Protein AF-A0A6I3L6J9-F1 (afdb_monomer)

Foldseek 3Di:
DDDPQWLLSQFPHLQQQLHLDPRRLDGDDDDDPVSVVSSVQSLLLSLLLVVLVVLCVVVVHDLVNLCVVLVHDSVVSVCSSSRVHGDDPVNSVSSCVSSVHDSVSSVCSNDVVCVVVVVVVVVVVVVVVVVVVVVVVVVVVVVVD

Secondary structure (DSSP, 8-state):
-----SGGGGBS-GGGTTS--GGGGSBS---SHHHHHHHHHHHHHHHHHHHHHHHHHHTT--HHHHHHHTT--HHHHHHHHTTSSPPPHHHHHHHHHHHT--HHHHHHTT-HHHHHHHHHHHHHHHHHHHHHHHHHHHHHHHH--

Solvent-accessible surface area (backbone atoms only — not comparable to full-atom values): 7911 Å² total; per-residue (Å²): 132,84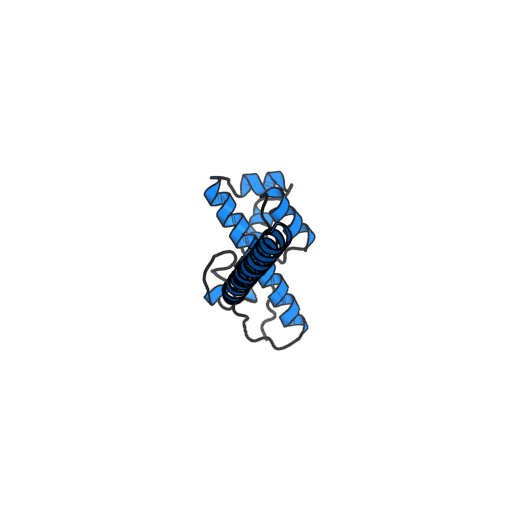,78,69,86,28,32,18,62,38,23,62,37,43,88,42,38,26,48,96,51,82,65,33,66,39,68,47,92,70,89,45,72,70,52,47,54,51,36,52,52,25,40,46,50,27,14,43,23,24,50,53,54,49,49,29,60,76,69,76,47,53,68,61,57,52,16,59,74,73,75,44,57,53,66,58,51,52,35,42,43,47,20,68,36,77,71,53,72,68,54,52,52,50,53,33,59,75,70,71,54,56,69,67,58,23,58,46,61,49,29,74,64,59,41,52,52,48,54,50,48,58,45,53,52,51,52,50,54,49,53,56,49,52,54,50,51,53,54,49,60,65,70,78,105

Radius of gyration: 20.67 Å; Cα contacts (8 Å, |Δi|>4): 157; chains: 1; bounding box: 32×71×41 Å

Sequence (145 aa):
MTQATAPRDMLADPEYFGSLRREAIRPRELHSATEASRWQAAQLQHGVSFLVQRELKQRSLSKAWLAAKVGWRRERLSRLLRGHAFASTADLFLLIGTMRLSWQQAALAVDPDVRVEKLRRDRLLREYLREELALVEERIVRRER

Nearest PDB structures (foldseek):
  3f52-assembly1_A  TM=8.385E-01  e=4.135E-02  Corynebacterium glutamicum
  3g5g-assembly5_J  TM=8.327E-01  e=3.918E-02  Enterobacter sp. RFL1396
  4i6t-assembly1_B  TM=7.829E-01  e=2.835E-02  Enterobacter sp. RFL1396
  3f51-assembly1_A  TM=7.160E-01  e=4.135E-02  Corynebacterium glutamicum
  5woq-assembly2_C  TM=7.302E-01  e=6.718E-02  Mycolicibacterium smegmatis MC2 155

pLDDT: mean 79.86, std 14.48, range [43.16, 97.25]

Mean predicted aligned error: 10.54 Å

Structure (mmCIF, N/CA/C/O backbone):
data_AF-A0A6I3L6J9-F1
#
_entry.id   AF-A0A6I3L6J9-F1
#
loop_
_atom_site.group_PDB
_atom_site.id
_atom_site.type_symbol
_atom_site.label_atom_id
_atom_site.label_alt_id
_atom_site.label_comp_id
_atom_site.label_asym_id
_atom_site.label_entity_id
_atom_site.label_seq_id
_atom_site.pdbx_PDB_ins_code
_atom_site.Cartn_x
_atom_site.Cartn_y
_atom_site.Cartn_z
_atom_site.occupancy
_atom_site.B_iso_or_equiv
_atom_site.auth_seq_id
_atom_site.auth_comp_id
_atom_site.auth_asym_id
_atom_site.auth_atom_id
_atom_site.pdbx_PDB_model_num
ATOM 1 N N . MET A 1 1 ? 17.962 -19.544 -8.777 1.00 43.16 1 MET A N 1
ATOM 2 C CA . MET A 1 1 ? 17.045 -18.399 -8.962 1.00 43.16 1 MET A CA 1
ATOM 3 C C . MET A 1 1 ? 15.951 -18.497 -7.914 1.00 43.16 1 MET A C 1
ATOM 5 O O . MET A 1 1 ? 15.175 -19.442 -7.951 1.00 43.16 1 MET A O 1
ATOM 9 N N . THR A 1 2 ? 15.931 -17.608 -6.927 1.00 46.91 2 THR A N 1
ATOM 10 C CA . THR A 1 2 ? 14.870 -17.574 -5.912 1.00 46.91 2 THR A CA 1
ATOM 11 C C . THR A 1 2 ? 13.674 -16.844 -6.512 1.00 46.91 2 THR A C 1
ATOM 13 O O . THR A 1 2 ? 13.736 -15.635 -6.710 1.00 46.91 2 THR A O 1
ATOM 16 N N . GLN A 1 3 ? 12.599 -17.566 -6.849 1.00 56.47 3 GLN A N 1
ATOM 17 C CA . GLN A 1 3 ? 11.333 -16.926 -7.209 1.00 56.47 3 GLN A CA 1
ATOM 18 C C . GLN A 1 3 ? 10.876 -16.095 -6.009 1.00 56.47 3 GLN A C 1
ATOM 20 O O . GLN A 1 3 ? 10.564 -16.652 -4.959 1.00 56.47 3 GLN A O 1
ATOM 25 N N . ALA A 1 4 ? 10.850 -14.771 -6.141 1.00 60.25 4 ALA A N 1
ATOM 26 C CA . ALA A 1 4 ? 10.242 -13.921 -5.132 1.00 60.25 4 ALA A CA 1
ATOM 27 C C . ALA A 1 4 ? 8.746 -14.273 -5.040 1.00 60.25 4 ALA A C 1
ATOM 29 O O . ALA A 1 4 ? 7.967 -14.052 -5.971 1.00 60.25 4 ALA A O 1
ATOM 30 N N . THR A 1 5 ? 8.366 -14.900 -3.927 1.00 78.25 5 THR A N 1
ATOM 31 C CA . THR A 1 5 ? 7.011 -15.411 -3.683 1.00 78.25 5 THR A CA 1
ATOM 32 C C . THR A 1 5 ? 6.086 -14.366 -3.067 1.00 78.25 5 THR A C 1
ATOM 34 O O . THR A 1 5 ? 4.869 -14.469 -3.223 1.00 78.25 5 THR A O 1
ATOM 37 N N . ALA A 1 6 ? 6.630 -13.351 -2.387 1.00 89.31 6 ALA A N 1
ATOM 38 C CA . ALA A 1 6 ? 5.853 -12.306 -1.728 1.00 89.31 6 ALA A CA 1
ATOM 39 C C . ALA A 1 6 ? 6.225 -10.896 -2.232 1.00 89.31 6 ALA A C 1
ATOM 41 O O . ALA A 1 6 ? 7.372 -10.669 -2.620 1.00 89.31 6 ALA A O 1
ATOM 42 N N . PRO A 1 7 ? 5.294 -9.919 -2.190 1.00 89.25 7 PRO A N 1
ATOM 43 C CA . PRO A 1 7 ? 5.556 -8.541 -2.614 1.00 89.25 7 PRO A CA 1
ATOM 44 C C . PRO A 1 7 ? 6.791 -7.912 -1.972 1.00 89.25 7 PRO A C 1
ATOM 46 O O . PRO A 1 7 ? 7.560 -7.235 -2.644 1.00 89.25 7 PRO A O 1
ATOM 49 N N . ARG A 1 8 ? 6.998 -8.138 -0.671 1.00 90.19 8 ARG A N 1
ATOM 50 C CA . ARG A 1 8 ? 8.136 -7.562 0.056 1.00 90.19 8 ARG A CA 1
ATOM 51 C C . ARG A 1 8 ? 9.493 -8.035 -0.457 1.00 90.19 8 ARG A C 1
ATOM 53 O O . ARG A 1 8 ? 10.454 -7.289 -0.353 1.00 90.19 8 ARG A O 1
ATOM 60 N N . ASP A 1 9 ? 9.554 -9.230 -1.038 1.00 90.12 9 ASP A N 1
ATOM 61 C CA . ASP A 1 9 ? 10.800 -9.824 -1.529 1.00 90.12 9 ASP A CA 1
ATOM 62 C C . ASP A 1 9 ? 11.216 -9.241 -2.893 1.00 90.12 9 ASP A C 1
ATOM 64 O O . ASP A 1 9 ? 12.321 -9.499 -3.366 1.00 90.12 9 ASP A O 1
ATOM 68 N N . MET A 1 10 ? 10.333 -8.454 -3.525 1.00 85.62 10 MET A N 1
ATOM 69 C CA . MET A 1 10 ? 10.609 -7.719 -4.766 1.00 85.62 10 MET A CA 1
ATOM 70 C C . MET A 1 10 ? 11.377 -6.413 -4.514 1.00 85.62 10 MET A C 1
ATOM 72 O O . MET A 1 10 ? 11.886 -5.798 -5.451 1.00 85.62 10 MET A O 1
ATOM 76 N N . LEU A 1 11 ? 11.420 -5.964 -3.260 1.00 83.44 11 LEU A N 1
ATOM 77 C CA . LEU A 1 11 ? 12.086 -4.740 -2.835 1.00 83.44 11 LEU A CA 1
ATOM 78 C C . LEU A 1 11 ? 13.534 -5.032 -2.432 1.00 83.44 11 LEU A C 1
ATOM 80 O O . LEU A 1 11 ? 13.840 -6.127 -1.963 1.00 83.44 11 LEU A O 1
ATOM 84 N N . ALA A 1 12 ? 14.416 -4.040 -2.570 1.00 81.56 12 ALA A N 1
ATOM 85 C CA . ALA A 1 12 ? 15.810 -4.162 -2.144 1.00 81.56 12 ALA A CA 1
ATOM 86 C C . ALA A 1 12 ? 15.944 -4.470 -0.640 1.00 81.56 12 ALA A C 1
ATOM 88 O O . ALA A 1 12 ? 16.829 -5.229 -0.253 1.00 81.56 12 ALA A O 1
ATOM 89 N N . ASP A 1 13 ? 15.038 -3.932 0.185 1.00 84.31 13 ASP A N 1
ATOM 90 C CA . ASP A 1 13 ? 14.951 -4.240 1.612 1.00 84.31 13 ASP A CA 1
ATOM 91 C C . ASP A 1 13 ? 13.512 -4.629 2.024 1.00 84.31 13 ASP A C 1
ATOM 93 O O . ASP A 1 13 ? 12.636 -3.762 2.164 1.00 84.31 13 ASP A O 1
ATOM 97 N N . PRO A 1 14 ? 13.245 -5.934 2.224 1.00 87.62 14 PRO A N 1
ATOM 98 C CA . PRO A 1 14 ? 11.925 -6.438 2.595 1.00 87.62 14 PRO A CA 1
ATOM 99 C C . PRO A 1 14 ? 11.435 -6.016 3.987 1.00 87.62 14 PRO A C 1
ATOM 101 O O . PRO A 1 14 ? 10.224 -6.044 4.233 1.00 87.62 14 PRO A O 1
ATOM 104 N N . GLU A 1 15 ? 12.327 -5.663 4.920 1.00 87.44 15 GLU A N 1
ATOM 105 C CA . GLU A 1 15 ? 11.947 -5.319 6.300 1.00 87.44 15 GLU A CA 1
ATOM 106 C C . GLU A 1 15 ? 11.211 -3.979 6.374 1.00 87.44 15 GLU A C 1
ATOM 108 O O . GLU A 1 15 ? 10.369 -3.760 7.250 1.00 87.44 15 GLU A O 1
ATOM 113 N N . TYR A 1 16 ? 11.459 -3.109 5.396 1.00 86.12 16 TYR A N 1
ATOM 114 C CA . TYR A 1 16 ? 10.876 -1.776 5.304 1.00 86.12 16 TYR A CA 1
ATOM 115 C C . TYR A 1 16 ? 9.592 -1.710 4.469 1.00 86.12 16 TYR A C 1
ATOM 117 O O . TYR A 1 16 ? 9.118 -0.610 4.158 1.00 86.12 16 TYR A O 1
ATOM 125 N N . PHE A 1 17 ? 8.977 -2.846 4.126 1.00 90.06 17 PHE A N 1
ATOM 126 C CA . PHE A 1 17 ? 7.717 -2.856 3.383 1.00 90.06 17 PHE A CA 1
ATOM 127 C C . PHE A 1 17 ? 6.610 -2.067 4.105 1.00 90.06 17 PHE A C 1
ATOM 129 O O . PHE A 1 17 ? 6.299 -2.307 5.274 1.00 90.06 17 PHE A O 1
ATOM 136 N N . GLY A 1 18 ? 5.981 -1.125 3.396 1.00 87.38 18 GLY A N 1
ATOM 137 C CA . GLY A 1 18 ? 4.969 -0.238 3.968 1.00 87.38 18 GLY A CA 1
ATOM 138 C C . GLY A 1 18 ? 5.539 0.840 4.898 1.00 87.38 18 GLY A C 1
ATOM 139 O O . GLY A 1 18 ? 4.802 1.365 5.733 1.00 87.38 18 GLY A O 1
ATOM 140 N N . SER A 1 19 ? 6.827 1.175 4.777 1.00 83.62 19 SER A N 1
ATOM 141 C CA . SER A 1 19 ? 7.487 2.280 5.484 1.00 83.62 19 SER A CA 1
ATOM 142 C C . SER A 1 19 ? 8.163 3.245 4.501 1.00 83.62 19 SER A C 1
ATOM 144 O O . SER A 1 19 ? 8.482 2.864 3.383 1.00 83.62 19 SER A O 1
ATOM 146 N N . LEU A 1 20 ? 8.404 4.497 4.907 1.00 67.75 20 LEU A N 1
ATOM 147 C CA . LEU A 1 20 ? 8.916 5.551 4.016 1.00 67.75 20 LEU A CA 1
ATOM 148 C C . LEU A 1 20 ? 10.455 5.573 3.890 1.00 67.75 20 LEU A C 1
ATOM 150 O O . LEU A 1 20 ? 11.052 6.649 3.903 1.00 67.75 20 LEU A O 1
ATOM 154 N N . ARG A 1 21 ? 11.126 4.416 3.825 1.00 68.62 21 ARG A N 1
ATOM 155 C CA . ARG A 1 21 ? 12.585 4.377 3.606 1.00 68.62 21 ARG A CA 1
ATOM 156 C C . ARG A 1 21 ? 12.913 4.366 2.117 1.00 68.62 21 ARG A C 1
ATOM 158 O O . ARG A 1 21 ? 12.381 3.554 1.370 1.00 68.62 21 ARG A O 1
ATOM 165 N N . ARG A 1 22 ? 13.810 5.262 1.690 1.00 62.00 22 ARG A N 1
ATOM 166 C CA . ARG A 1 22 ? 14.153 5.479 0.273 1.00 62.00 22 ARG A CA 1
ATOM 167 C C . ARG A 1 22 ? 14.787 4.244 -0.377 1.00 62.00 22 ARG A C 1
ATOM 169 O O . ARG A 1 22 ? 14.526 3.994 -1.550 1.00 62.00 22 ARG A O 1
ATOM 176 N N . GLU A 1 23 ? 15.565 3.453 0.369 1.00 61.56 23 GLU A N 1
ATOM 177 C CA . GLU A 1 23 ? 16.141 2.207 -0.160 1.00 61.56 23 GLU A CA 1
ATOM 178 C C . GLU A 1 23 ? 15.084 1.125 -0.412 1.00 61.56 23 GLU A C 1
ATOM 180 O O . GLU A 1 23 ? 15.265 0.291 -1.296 1.00 61.56 23 GLU A O 1
ATOM 185 N N . ALA A 1 24 ? 13.951 1.170 0.297 1.00 62.56 24 ALA A N 1
ATOM 186 C CA . ALA A 1 24 ? 12.940 0.122 0.254 1.00 62.56 24 ALA A CA 1
ATOM 187 C C . ALA A 1 24 ? 12.212 0.028 -1.092 1.00 62.56 24 ALA A C 1
ATOM 189 O O . ALA A 1 24 ? 11.525 -0.951 -1.320 1.00 62.56 24 ALA A O 1
ATOM 190 N N . ILE A 1 25 ? 12.312 1.014 -1.986 1.00 66.94 25 ILE A N 1
ATOM 191 C CA . ILE A 1 25 ? 11.476 1.054 -3.198 1.00 66.94 25 ILE A CA 1
ATOM 192 C C . ILE A 1 25 ? 12.229 0.604 -4.463 1.00 66.94 25 ILE A C 1
ATOM 194 O O . ILE A 1 25 ? 11.631 0.406 -5.525 1.00 66.94 25 ILE A O 1
ATOM 198 N N . ARG A 1 26 ? 13.547 0.396 -4.361 1.00 70.00 26 ARG A N 1
ATOM 199 C CA . ARG A 1 26 ? 14.359 -0.071 -5.489 1.00 70.00 26 ARG A CA 1
ATOM 200 C C . ARG A 1 26 ? 14.061 -1.543 -5.796 1.00 70.00 26 ARG A C 1
ATOM 202 O O . ARG A 1 26 ? 13.866 -2.318 -4.856 1.00 70.00 26 ARG A O 1
ATOM 209 N N . PRO A 1 27 ? 14.015 -1.936 -7.081 1.00 70.56 27 PRO A N 1
ATOM 210 C CA . PRO A 1 27 ? 13.881 -3.339 -7.433 1.00 70.56 27 PRO A CA 1
ATOM 211 C C . PRO A 1 27 ? 15.143 -4.095 -7.032 1.00 70.56 27 PRO A C 1
ATOM 213 O O . PRO A 1 27 ? 16.254 -3.572 -7.147 1.00 70.56 27 PRO A O 1
ATOM 216 N N . ARG A 1 28 ? 14.977 -5.355 -6.634 1.00 70.19 28 ARG A N 1
ATOM 217 C CA . ARG A 1 28 ? 16.035 -6.344 -6.849 1.00 70.19 28 ARG A CA 1
ATOM 218 C C . ARG A 1 28 ? 16.155 -6.564 -8.359 1.00 70.19 28 ARG A C 1
ATOM 220 O O . ARG A 1 28 ? 15.128 -6.523 -9.028 1.00 70.19 28 ARG A O 1
ATOM 227 N N . GLU A 1 29 ? 17.373 -6.729 -8.879 1.00 73.12 29 GLU A N 1
ATOM 228 C CA . GLU A 1 29 ? 17.647 -6.912 -10.316 1.00 73.12 29 GLU A CA 1
ATOM 229 C C . GLU A 1 29 ? 16.526 -7.689 -11.030 1.00 73.12 29 GLU A C 1
ATOM 231 O O . GLU A 1 29 ? 16.173 -8.798 -10.632 1.00 73.12 29 GLU A O 1
ATOM 236 N N . LEU A 1 30 ? 15.912 -7.051 -12.031 1.00 77.75 30 LEU A N 1
ATOM 237 C CA . LEU A 1 30 ? 14.770 -7.591 -12.765 1.00 77.75 30 LEU A CA 1
ATOM 238 C C . LEU A 1 30 ? 15.285 -8.257 -14.037 1.00 77.75 30 LEU A C 1
ATOM 240 O O . LEU A 1 30 ? 16.003 -7.626 -14.812 1.00 77.75 30 LEU A O 1
ATOM 244 N N . HIS A 1 31 ? 14.890 -9.502 -14.283 1.00 81.12 31 HIS A N 1
ATOM 245 C CA . HIS A 1 31 ? 15.394 -10.294 -15.405 1.00 81.12 31 HIS A CA 1
ATOM 246 C C . HIS A 1 31 ? 14.316 -10.594 -16.458 1.00 81.12 31 HIS A C 1
ATOM 248 O O . HIS A 1 31 ? 14.613 -11.183 -17.496 1.00 81.12 31 HIS A O 1
ATOM 254 N N . SER A 1 32 ? 13.059 -10.192 -16.229 1.00 82.56 32 SER A N 1
ATOM 255 C CA . SER A 1 32 ? 11.954 -10.400 -17.174 1.00 82.56 32 SER A CA 1
ATOM 256 C C . SER A 1 32 ? 10.843 -9.347 -17.068 1.00 82.56 32 SER A C 1
ATOM 258 O O . SER A 1 32 ? 10.666 -8.697 -16.036 1.00 82.56 32 SER A O 1
ATOM 260 N N . ALA A 1 33 ? 10.025 -9.228 -18.121 1.00 76.94 33 ALA A N 1
ATOM 261 C CA . ALA A 1 33 ? 8.835 -8.369 -18.123 1.00 76.94 33 ALA A CA 1
ATOM 262 C C . ALA A 1 33 ? 7.824 -8.767 -17.030 1.00 76.94 33 ALA A C 1
ATOM 264 O O . ALA A 1 33 ? 7.250 -7.909 -16.365 1.00 76.94 33 ALA A O 1
ATOM 265 N N . THR A 1 34 ? 7.652 -10.069 -16.789 1.00 79.62 34 THR A N 1
ATOM 266 C CA . THR A 1 34 ? 6.775 -10.586 -15.728 1.00 79.62 34 THR A CA 1
ATOM 267 C C . THR A 1 34 ? 7.253 -10.164 -14.339 1.00 79.62 34 THR A C 1
ATOM 269 O O . THR A 1 34 ? 6.441 -9.785 -13.493 1.00 79.62 34 THR A O 1
ATOM 272 N N . GLU A 1 35 ? 8.563 -10.205 -14.085 1.00 78.69 35 GLU A N 1
ATOM 273 C CA . GLU A 1 35 ? 9.145 -9.711 -12.832 1.00 78.69 35 GLU A CA 1
ATOM 274 C C . GLU A 1 35 ? 8.973 -8.200 -12.692 1.00 78.69 35 GLU A C 1
ATOM 276 O O . GLU A 1 35 ? 8.593 -7.740 -11.617 1.00 78.69 35 GLU A O 1
ATOM 281 N N . ALA A 1 36 ? 9.140 -7.437 -13.776 1.00 78.25 36 ALA A N 1
ATOM 282 C CA . ALA A 1 36 ? 8.886 -5.999 -13.773 1.00 78.25 36 ALA A CA 1
ATOM 283 C C . ALA A 1 36 ? 7.426 -5.666 -13.415 1.00 78.25 36 ALA A C 1
ATOM 285 O O . ALA A 1 36 ? 7.183 -4.810 -12.563 1.00 78.25 36 ALA A O 1
ATOM 286 N N . SER A 1 37 ? 6.446 -6.382 -13.979 1.00 77.69 37 SER A N 1
ATOM 287 C CA . SER A 1 37 ? 5.031 -6.203 -13.621 1.00 77.69 37 SER A CA 1
ATOM 288 C C . SER A 1 37 ? 4.742 -6.563 -12.160 1.00 77.69 37 SER A C 1
ATOM 290 O O . SER A 1 37 ? 4.004 -5.853 -11.474 1.00 77.69 37 SER A O 1
ATOM 292 N N . ARG A 1 38 ? 5.337 -7.646 -11.643 1.00 81.88 38 ARG A N 1
ATOM 293 C CA . ARG A 1 38 ? 5.193 -8.031 -10.227 1.00 81.88 38 ARG A CA 1
ATOM 294 C C . ARG A 1 38 ? 5.826 -7.009 -9.292 1.00 81.88 38 ARG A C 1
ATOM 296 O O . ARG A 1 38 ? 5.252 -6.712 -8.244 1.00 81.88 38 ARG A O 1
ATOM 303 N N . TRP A 1 39 ? 6.971 -6.456 -9.675 1.00 84.69 39 TRP A N 1
ATOM 304 C CA . TRP A 1 39 ? 7.629 -5.393 -8.933 1.00 84.69 39 TRP A CA 1
ATOM 305 C C . TRP A 1 39 ? 6.775 -4.123 -8.890 1.00 84.69 39 TRP A C 1
ATOM 307 O O . TRP A 1 39 ? 6.554 -3.602 -7.802 1.00 84.69 39 TRP A O 1
ATOM 317 N N . GLN A 1 40 ? 6.193 -3.690 -10.014 1.00 83.00 40 G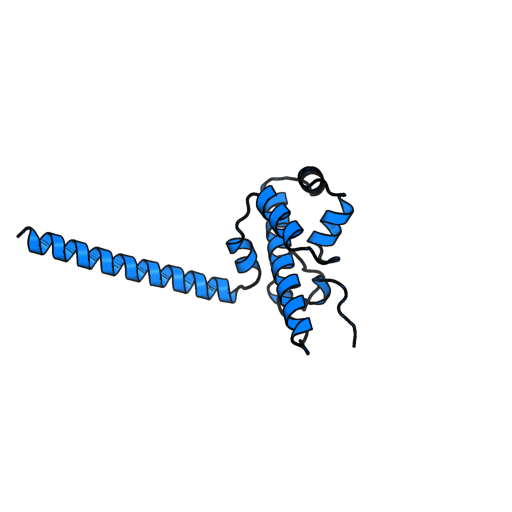LN A N 1
ATOM 318 C CA . GLN A 1 40 ? 5.257 -2.553 -10.054 1.00 83.00 40 GLN A CA 1
ATOM 319 C C . GLN A 1 40 ? 4.043 -2.765 -9.133 1.00 83.00 40 GLN A C 1
ATOM 321 O O . GLN A 1 40 ? 3.638 -1.857 -8.402 1.00 83.00 40 GLN A O 1
ATOM 326 N N . ALA A 1 41 ? 3.480 -3.977 -9.113 1.00 84.50 41 ALA A N 1
ATOM 327 C CA . ALA A 1 41 ? 2.387 -4.320 -8.205 1.00 84.50 41 ALA A CA 1
ATOM 328 C C . ALA A 1 41 ? 2.823 -4.267 -6.727 1.00 84.50 41 ALA A C 1
ATOM 330 O O . ALA A 1 41 ? 2.114 -3.705 -5.887 1.00 84.50 41 ALA A O 1
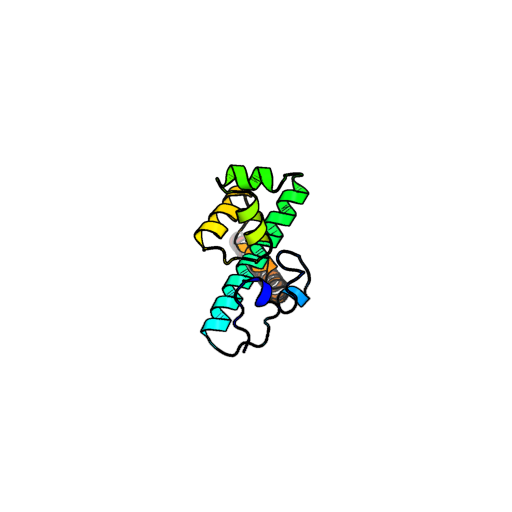ATOM 331 N N . ALA A 1 42 ? 4.003 -4.807 -6.403 1.00 88.00 42 ALA A N 1
ATOM 332 C CA . ALA A 1 42 ? 4.571 -4.762 -5.056 1.00 88.00 42 ALA A CA 1
ATOM 333 C C . ALA A 1 42 ? 4.858 -3.326 -4.596 1.00 88.00 42 ALA A C 1
ATOM 335 O O . ALA A 1 42 ? 4.581 -2.970 -3.450 1.00 88.00 42 ALA A O 1
ATOM 336 N N . GLN A 1 43 ? 5.348 -2.494 -5.508 1.00 85.44 43 GLN A N 1
ATOM 337 C CA . GLN A 1 43 ? 5.574 -1.070 -5.330 1.00 85.44 43 GLN A CA 1
ATOM 338 C C . GLN A 1 43 ? 4.284 -0.320 -4.980 1.00 85.44 43 GLN A C 1
ATOM 340 O O . GLN A 1 43 ? 4.219 0.368 -3.960 1.00 85.44 43 GLN A O 1
ATOM 345 N N . LEU A 1 44 ? 3.220 -0.510 -5.764 1.00 85.06 44 LEU A N 1
ATOM 346 C CA . LEU A 1 44 ? 1.919 0.085 -5.469 1.00 85.06 44 LEU A CA 1
ATOM 347 C C . LEU A 1 44 ? 1.404 -0.367 -4.095 1.00 85.06 44 LEU A C 1
ATOM 349 O O . LEU A 1 44 ? 0.999 0.462 -3.276 1.00 85.06 44 LEU A O 1
ATOM 353 N N . GLN A 1 45 ? 1.469 -1.670 -3.805 1.00 91.38 45 GLN A N 1
ATOM 354 C CA . GLN A 1 45 ? 1.057 -2.215 -2.511 1.00 91.38 45 GLN A CA 1
ATOM 355 C C . GLN A 1 45 ? 1.888 -1.643 -1.353 1.00 91.38 45 GLN A C 1
ATOM 357 O O . GLN A 1 45 ? 1.326 -1.373 -0.288 1.00 91.38 45 GLN A O 1
ATOM 362 N N . HIS A 1 46 ? 3.190 -1.418 -1.541 1.00 90.44 46 HIS A N 1
ATOM 363 C CA . HIS A 1 46 ? 4.055 -0.755 -0.567 1.00 90.44 46 HIS A CA 1
ATOM 364 C C . HIS A 1 46 ? 3.547 0.661 -0.261 1.00 90.44 46 HIS A C 1
ATOM 366 O O . HIS A 1 46 ? 3.332 0.991 0.908 1.00 90.44 46 HIS A O 1
ATOM 372 N N . GLY A 1 47 ? 3.272 1.468 -1.293 1.00 86.88 47 GLY A N 1
ATOM 373 C CA . GLY A 1 47 ? 2.758 2.834 -1.138 1.00 86.88 47 GLY A CA 1
ATOM 374 C C . GLY A 1 47 ? 1.412 2.885 -0.410 1.00 86.88 47 GLY A C 1
ATOM 375 O O . GLY A 1 47 ? 1.230 3.674 0.522 1.00 86.88 47 GLY A O 1
ATOM 376 N N . VAL A 1 48 ? 0.485 1.988 -0.762 1.00 90.00 48 VAL A N 1
ATOM 377 C CA . VAL A 1 48 ? -0.805 1.854 -0.061 1.00 90.00 48 VAL A CA 1
ATOM 378 C C . VAL A 1 48 ? -0.604 1.437 1.391 1.00 90.00 48 VAL A C 1
ATOM 380 O O . VAL A 1 48 ? -1.181 2.044 2.294 1.00 90.00 48 VAL A O 1
ATOM 383 N N . SER A 1 49 ? 0.241 0.437 1.637 1.00 93.25 49 SER A N 1
ATOM 384 C CA . SER A 1 49 ? 0.511 -0.067 2.986 1.00 93.25 49 SER A CA 1
ATOM 385 C C . SER A 1 49 ? 1.126 1.007 3.875 1.00 93.25 49 SER A C 1
ATOM 387 O O . SER A 1 49 ? 0.749 1.130 5.040 1.00 93.25 49 SER A O 1
ATOM 389 N N . PHE A 1 50 ? 2.022 1.825 3.323 1.00 91.19 50 PHE A N 1
ATOM 390 C CA . PHE A 1 50 ? 2.572 2.986 4.007 1.00 91.19 50 PHE A CA 1
ATOM 391 C C . PHE A 1 50 ? 1.482 3.985 4.399 1.00 91.19 50 PHE A C 1
ATOM 393 O O . PHE A 1 50 ? 1.378 4.344 5.574 1.00 91.19 50 PHE A O 1
ATOM 400 N N . LEU A 1 51 ? 0.643 4.413 3.451 1.00 90.12 51 LEU A N 1
ATOM 401 C CA . LEU A 1 51 ? -0.395 5.401 3.740 1.00 90.12 51 LEU A CA 1
ATOM 402 C C . LEU A 1 51 ? -1.411 4.891 4.753 1.00 90.12 51 LEU A C 1
ATOM 404 O O . LEU A 1 51 ? -1.759 5.619 5.678 1.00 90.12 51 LEU A O 1
ATOM 408 N N . VAL A 1 52 ? -1.847 3.638 4.621 1.00 93.88 52 VAL A N 1
ATOM 409 C CA . VAL A 1 52 ? -2.765 3.015 5.577 1.00 93.88 52 VAL A CA 1
ATOM 410 C C . VAL A 1 52 ? -2.148 3.004 6.973 1.00 93.88 52 VAL A C 1
ATOM 412 O O . VAL A 1 52 ? -2.797 3.415 7.931 1.00 93.88 52 VAL A O 1
ATOM 415 N N . GLN A 1 53 ? -0.890 2.577 7.111 1.00 92.81 53 GLN A N 1
ATOM 416 C CA . GLN A 1 53 ? -0.222 2.534 8.414 1.00 92.81 53 GLN A CA 1
ATOM 417 C C . GLN A 1 53 ? -0.002 3.928 9.007 1.00 92.81 53 GLN A C 1
ATOM 419 O O . GLN A 1 53 ? -0.205 4.117 10.209 1.00 92.81 53 GLN A O 1
ATOM 424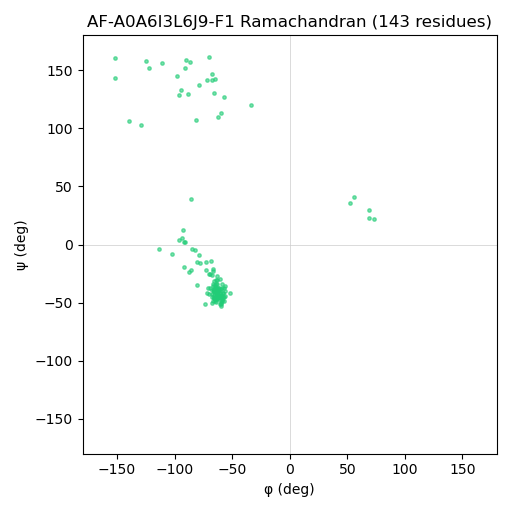 N N . ARG A 1 54 ? 0.356 4.911 8.175 1.00 91.56 54 ARG A N 1
ATOM 425 C CA . ARG A 1 54 ? 0.473 6.311 8.588 1.00 91.56 54 ARG A CA 1
ATOM 426 C C . ARG A 1 54 ? -0.860 6.845 9.098 1.00 91.56 54 ARG A C 1
ATOM 428 O O . ARG A 1 54 ? -0.898 7.436 10.170 1.00 91.56 54 ARG A O 1
ATOM 435 N N . GLU A 1 55 ? -1.937 6.604 8.364 1.00 93.12 55 GLU A N 1
ATOM 436 C CA . GLU A 1 55 ? -3.254 7.146 8.683 1.00 93.12 55 GLU A CA 1
ATOM 437 C C . GLU A 1 55 ? -3.869 6.482 9.919 1.00 93.12 55 GLU A C 1
ATOM 439 O O . GLU A 1 55 ? -4.461 7.157 10.757 1.00 93.12 55 GLU A O 1
ATOM 444 N N . LEU A 1 56 ? -3.659 5.171 10.092 1.00 94.38 56 LEU A N 1
ATOM 445 C CA . LEU A 1 56 ? -3.999 4.473 11.333 1.00 94.38 56 LEU A CA 1
ATOM 446 C C . LEU A 1 56 ? -3.295 5.113 12.534 1.00 94.38 56 LEU A C 1
ATOM 448 O O . LEU A 1 56 ? -3.936 5.379 13.546 1.00 94.38 56 LEU A O 1
ATOM 452 N N . LYS A 1 57 ? -1.998 5.420 12.405 1.00 93.38 57 LYS A N 1
ATOM 453 C CA . LYS A 1 57 ? -1.234 6.096 13.460 1.00 93.38 57 LYS A CA 1
ATOM 454 C C . LYS A 1 57 ? -1.737 7.521 13.711 1.00 93.38 57 LYS A C 1
ATOM 456 O O . LYS A 1 57 ? -1.920 7.890 14.862 1.00 93.38 57 LYS A O 1
ATOM 461 N N . GLN A 1 58 ? -1.973 8.306 12.659 1.00 92.81 58 GLN A N 1
ATOM 462 C CA . GLN A 1 58 ? -2.425 9.700 12.767 1.00 92.81 58 GLN A CA 1
ATOM 463 C C . GLN A 1 58 ? -3.814 9.827 13.400 1.00 92.81 58 GLN A C 1
ATOM 465 O O . GLN A 1 58 ? -4.062 10.777 14.133 1.00 92.81 58 GLN A O 1
ATOM 470 N N . ARG A 1 59 ? -4.705 8.863 13.147 1.00 94.75 59 ARG A N 1
ATOM 471 C CA . ARG A 1 59 ? -6.063 8.836 13.711 1.00 94.75 59 ARG A CA 1
ATOM 472 C C . ARG A 1 59 ? -6.176 8.020 15.002 1.00 94.75 59 ARG A C 1
ATOM 474 O O . ARG A 1 59 ? -7.288 7.808 15.474 1.00 94.75 59 ARG A O 1
ATOM 481 N N . SER A 1 60 ? -5.063 7.520 15.545 1.00 95.75 60 SER A N 1
ATOM 482 C CA . SER A 1 60 ? -5.044 6.628 16.716 1.00 95.75 60 SER A CA 1
ATOM 483 C C . SER A 1 60 ? -5.960 5.398 16.568 1.00 95.75 60 SER A C 1
ATOM 485 O O . SER A 1 60 ? -6.577 4.937 17.527 1.00 95.75 60 SER A O 1
ATOM 487 N N . LEU A 1 61 ? -6.057 4.851 15.353 1.00 96.12 61 LEU A N 1
ATOM 488 C CA . LEU A 1 61 ? -6.867 3.679 15.022 1.00 96.12 61 LEU A CA 1
ATOM 489 C C . LEU A 1 61 ? -6.013 2.409 15.006 1.00 96.12 61 LEU A C 1
ATOM 491 O O . LEU A 1 61 ? -4.862 2.395 14.569 1.00 96.12 61 LEU A O 1
ATOM 495 N N . SER A 1 62 ? -6.602 1.293 15.433 1.00 95.50 62 SER A N 1
ATOM 496 C CA . SER A 1 62 ? -5.920 -0.001 15.434 1.00 95.50 62 SER A CA 1
ATOM 497 C C . SER A 1 62 ? -6.060 -0.735 14.095 1.00 95.50 62 SER A C 1
ATOM 499 O O . SER A 1 62 ? -7.028 -0.564 13.352 1.00 95.50 62 SER A O 1
ATOM 501 N N . LYS A 1 63 ? -5.131 -1.657 13.803 1.00 94.88 63 LYS A N 1
ATOM 502 C CA . LYS A 1 63 ? -5.286 -2.592 12.670 1.00 94.88 63 LYS A CA 1
ATOM 503 C C . LYS A 1 63 ? -6.534 -3.473 12.822 1.00 94.88 63 LYS A C 1
ATOM 505 O O . LYS A 1 63 ? -7.124 -3.856 11.821 1.00 94.88 63 LYS A O 1
ATOM 510 N N . ALA A 1 64 ? -6.949 -3.776 14.056 1.00 96.44 64 ALA A N 1
ATOM 511 C CA . ALA A 1 64 ? -8.174 -4.529 14.319 1.00 96.44 64 ALA A CA 1
ATOM 512 C C . ALA A 1 64 ? -9.428 -3.747 13.894 1.00 96.44 64 ALA A C 1
ATOM 514 O O . ALA A 1 64 ? -10.319 -4.327 13.281 1.00 96.44 64 ALA A O 1
ATOM 515 N N . TRP A 1 65 ? -9.457 -2.431 14.136 1.00 97.25 65 TRP A N 1
ATOM 516 C CA . TRP A 1 65 ? -10.536 -1.559 13.670 1.00 97.25 65 TRP A CA 1
ATOM 517 C C . TRP A 1 65 ? -10.667 -1.595 12.145 1.00 97.25 65 TRP A C 1
ATOM 519 O O . TRP A 1 65 ? -11.757 -1.820 11.624 1.00 97.25 65 TRP A O 1
ATOM 529 N N . LEU A 1 66 ? -9.551 -1.443 11.424 1.00 97.25 66 LEU A N 1
ATOM 530 C CA . LEU A 1 66 ? -9.580 -1.461 9.961 1.00 97.25 66 LEU A CA 1
ATOM 531 C C . LEU A 1 66 ? -9.989 -2.832 9.429 1.00 97.25 66 LEU A C 1
ATOM 533 O O . LEU A 1 66 ? -10.825 -2.898 8.536 1.00 97.25 66 LEU A O 1
ATOM 537 N N . ALA A 1 67 ? -9.451 -3.913 10.004 1.00 97.19 67 ALA A N 1
ATOM 538 C CA . ALA A 1 67 ? -9.809 -5.278 9.631 1.00 97.19 67 ALA A CA 1
ATOM 539 C C . ALA A 1 67 ? -11.322 -5.516 9.764 1.00 97.19 67 ALA A C 1
ATOM 541 O O . ALA A 1 67 ? -11.938 -6.023 8.831 1.00 97.19 67 ALA A O 1
ATOM 542 N N . ALA A 1 68 ? -11.932 -5.062 10.864 1.00 97.06 68 ALA A N 1
ATOM 543 C CA . ALA A 1 68 ? -13.377 -5.134 11.055 1.00 97.06 68 ALA A CA 1
ATOM 544 C C . ALA A 1 68 ? -14.147 -4.309 10.008 1.00 97.06 68 ALA A C 1
ATOM 546 O O . ALA A 1 68 ? -15.138 -4.786 9.464 1.00 97.06 68 ALA A O 1
ATOM 547 N N . LYS A 1 69 ? -13.676 -3.099 9.672 1.00 96.94 69 LYS A N 1
ATOM 548 C CA . LYS A 1 69 ? -14.325 -2.228 8.674 1.00 96.94 69 LYS A CA 1
ATOM 549 C C . LYS A 1 69 ? -14.320 -2.798 7.260 1.00 96.94 69 LYS A C 1
ATOM 551 O O . LYS A 1 69 ? -15.288 -2.592 6.538 1.00 96.94 69 LYS A O 1
ATOM 556 N N . VAL A 1 70 ? -13.266 -3.516 6.879 1.00 95.62 70 VAL A N 1
ATOM 557 C CA . VAL A 1 70 ? -13.164 -4.161 5.559 1.00 95.62 70 VAL A CA 1
ATOM 558 C C . VAL A 1 70 ? -13.685 -5.605 5.550 1.00 95.62 70 VAL A C 1
ATOM 560 O O . VAL A 1 70 ? -13.607 -6.276 4.525 1.00 95.62 70 VAL A O 1
ATOM 563 N N . GLY A 1 71 ? -14.196 -6.107 6.681 1.00 96.62 71 GLY A N 1
ATOM 564 C CA . GLY A 1 71 ? -14.712 -7.474 6.802 1.00 96.62 71 GLY A CA 1
ATOM 565 C C . GLY A 1 71 ? -13.634 -8.562 6.723 1.00 96.62 71 GLY A C 1
ATOM 566 O O . GLY A 1 71 ? -13.899 -9.664 6.246 1.00 96.62 71 GLY A O 1
ATOM 567 N N . TRP A 1 72 ? -12.399 -8.275 7.144 1.00 97.12 72 TRP A N 1
ATOM 568 C CA . TRP A 1 72 ? -11.274 -9.215 7.081 1.00 97.12 72 TRP A CA 1
ATOM 569 C C . TRP A 1 72 ? -10.819 -9.693 8.457 1.00 97.12 72 TRP A C 1
ATOM 571 O O . TRP A 1 72 ? -10.929 -8.998 9.465 1.00 97.12 72 TRP A O 1
ATOM 581 N N . ARG A 1 73 ? -10.184 -10.873 8.479 1.00 96.69 73 ARG A N 1
ATOM 582 C CA . ARG A 1 73 ? -9.392 -11.316 9.633 1.00 96.69 73 ARG A CA 1
ATOM 583 C C . ARG A 1 73 ? -8.181 -10.401 9.819 1.00 96.69 73 ARG A C 1
ATOM 585 O O . ARG A 1 73 ? -7.535 -10.001 8.843 1.00 96.69 73 ARG A O 1
ATOM 592 N N . ARG A 1 74 ? -7.824 -10.121 11.073 1.00 95.50 74 ARG A N 1
ATOM 593 C CA . ARG A 1 74 ? -6.686 -9.256 11.428 1.00 95.50 74 ARG A CA 1
ATOM 594 C C . ARG A 1 74 ? -5.373 -9.766 10.829 1.00 95.50 74 ARG A C 1
ATOM 596 O O . ARG A 1 74 ? -4.548 -8.978 10.371 1.00 95.50 74 ARG A O 1
ATOM 603 N N . GLU A 1 75 ? -5.204 -11.080 10.785 1.00 95.62 75 GLU A N 1
ATOM 604 C CA . GLU A 1 75 ? -4.029 -11.771 10.260 1.00 95.62 75 GLU A CA 1
ATOM 605 C C . GLU A 1 75 ? -3.886 -11.539 8.752 1.00 95.62 75 GLU A C 1
ATOM 607 O O . GLU A 1 75 ? -2.784 -11.255 8.282 1.00 95.62 75 GLU A O 1
ATOM 612 N N . ARG A 1 76 ? -4.999 -11.571 8.000 1.00 95.19 76 ARG A N 1
ATOM 613 C CA . ARG A 1 76 ? -5.014 -11.256 6.560 1.00 95.19 76 ARG A CA 1
ATOM 614 C C . ARG A 1 76 ? -4.539 -9.826 6.322 1.00 95.19 76 ARG A C 1
ATOM 616 O O . ARG A 1 76 ? -3.615 -9.621 5.540 1.00 95.19 76 ARG A O 1
ATOM 623 N N . LEU A 1 77 ? -5.126 -8.855 7.027 1.00 96.25 77 LEU A N 1
ATOM 624 C CA . LEU A 1 77 ? -4.733 -7.450 6.902 1.00 96.25 77 LEU A CA 1
ATOM 625 C C . LEU A 1 77 ? -3.253 -7.253 7.259 1.00 96.25 77 LEU A C 1
ATOM 627 O O . LEU A 1 77 ? -2.525 -6.577 6.539 1.00 96.25 77 LEU A O 1
ATOM 631 N N . SER A 1 78 ? -2.789 -7.868 8.349 1.00 95.06 78 SER A N 1
ATOM 632 C CA . SER A 1 78 ? -1.392 -7.776 8.782 1.00 95.06 78 SER A CA 1
ATOM 633 C C . SER A 1 78 ? -0.427 -8.326 7.729 1.00 95.06 78 SER A C 1
ATOM 635 O O . SER A 1 78 ? 0.565 -7.673 7.411 1.00 95.06 78 SER A O 1
ATOM 637 N N . ARG A 1 79 ? -0.735 -9.491 7.142 1.00 95.31 79 ARG A N 1
ATOM 638 C CA . ARG A 1 79 ? 0.075 -10.097 6.076 1.00 95.31 79 ARG A CA 1
ATOM 639 C C . ARG A 1 79 ? 0.124 -9.225 4.823 1.00 95.31 79 ARG A C 1
ATOM 641 O O . ARG A 1 79 ? 1.208 -9.055 4.275 1.00 95.31 79 ARG A O 1
ATOM 648 N N . LEU A 1 80 ? -1.006 -8.649 4.410 1.00 94.81 80 LEU A N 1
ATOM 649 C CA . LEU A 1 80 ? -1.076 -7.747 3.255 1.00 94.81 80 LEU A CA 1
ATOM 650 C C . LEU A 1 80 ? -0.265 -6.465 3.482 1.00 94.81 80 LEU A C 1
ATOM 652 O O . LEU A 1 80 ? 0.578 -6.123 2.656 1.00 94.81 80 LEU A O 1
ATOM 656 N N . LEU A 1 81 ? -0.458 -5.796 4.624 1.00 94.50 81 LEU A N 1
ATOM 657 C CA . LEU A 1 81 ? 0.242 -4.544 4.941 1.00 94.50 81 LEU A CA 1
ATOM 658 C C . LEU A 1 81 ? 1.754 -4.726 5.149 1.00 94.50 81 LEU A C 1
ATOM 660 O O . LEU A 1 81 ? 2.502 -3.761 5.043 1.00 94.50 81 LEU A O 1
ATOM 664 N N . ARG A 1 82 ? 2.205 -5.947 5.462 1.00 93.88 82 ARG A N 1
ATOM 665 C CA . ARG A 1 82 ? 3.627 -6.315 5.586 1.00 93.88 82 ARG A CA 1
ATOM 666 C C . ARG A 1 82 ? 4.204 -6.951 4.315 1.00 93.88 82 ARG A C 1
ATOM 668 O O . ARG A 1 82 ? 5.340 -7.413 4.333 1.00 93.88 82 ARG A O 1
ATOM 675 N N . GLY A 1 83 ? 3.421 -7.030 3.238 1.00 93.88 83 GLY A N 1
ATOM 676 C CA . GLY A 1 83 ? 3.878 -7.556 1.953 1.00 93.88 83 GLY A CA 1
ATOM 677 C C . GLY A 1 83 ? 4.167 -9.057 1.949 1.00 93.88 83 GLY A C 1
ATOM 678 O O . GLY A 1 83 ? 4.915 -9.508 1.094 1.00 93.88 83 GLY A O 1
ATOM 679 N N . HIS A 1 84 ? 3.588 -9.840 2.869 1.00 95.06 84 HIS A N 1
ATOM 680 C CA . HIS A 1 84 ? 3.695 -11.311 2.901 1.00 95.06 84 HIS A CA 1
ATOM 681 C C . HIS A 1 84 ? 2.711 -12.021 1.955 1.00 95.06 84 HIS A C 1
ATOM 683 O O . HIS A 1 84 ? 2.688 -13.249 1.885 1.00 95.06 84 HIS A O 1
ATOM 689 N N . ALA A 1 85 ? 1.831 -11.266 1.304 1.00 92.94 85 ALA A N 1
ATOM 690 C CA . ALA A 1 85 ? 0.885 -11.750 0.309 1.00 92.94 85 ALA A CA 1
ATOM 691 C C . ALA A 1 85 ? 0.576 -10.614 -0.668 1.00 92.94 85 ALA A C 1
ATOM 693 O O . ALA A 1 85 ? 0.486 -9.459 -0.240 1.00 92.94 85 ALA A O 1
ATOM 694 N N . PHE A 1 86 ? 0.409 -10.941 -1.950 1.00 88.56 86 PHE A N 1
ATOM 695 C CA . PHE A 1 86 ? -0.057 -9.980 -2.946 1.00 88.56 86 PHE A CA 1
ATOM 696 C C . PHE A 1 86 ? -1.492 -9.558 -2.634 1.00 88.56 86 PHE A C 1
ATOM 698 O O . PHE A 1 86 ? -2.361 -10.398 -2.397 1.00 88.56 86 PHE A O 1
ATOM 705 N N . ALA A 1 87 ? -1.718 -8.249 -2.624 1.00 89.38 87 ALA A N 1
ATOM 706 C CA . ALA A 1 87 ? -3.051 -7.673 -2.628 1.00 89.38 87 ALA A CA 1
ATOM 707 C C . ALA A 1 87 ? -3.610 -7.720 -4.052 1.00 89.38 87 ALA A C 1
ATOM 709 O O . ALA A 1 87 ? -2.907 -7.388 -5.008 1.00 89.38 87 ALA A O 1
ATOM 710 N N . SER A 1 88 ? -4.882 -8.084 -4.199 1.00 87.88 88 SER A N 1
ATOM 711 C CA . SER A 1 88 ? -5.593 -7.822 -5.448 1.00 87.88 88 SER A CA 1
ATOM 712 C C . SER A 1 88 ? -5.844 -6.321 -5.610 1.00 87.88 88 SER A C 1
ATOM 714 O O . SER A 1 88 ? -5.852 -5.559 -4.639 1.00 87.88 88 SER A O 1
ATOM 716 N N . THR A 1 89 ? -6.129 -5.879 -6.833 1.00 83.88 89 THR A N 1
ATOM 717 C CA . THR A 1 89 ? -6.521 -4.487 -7.085 1.00 83.88 89 THR A CA 1
ATOM 718 C C . THR A 1 89 ? -7.743 -4.085 -6.245 1.00 83.88 89 THR A C 1
ATOM 720 O O . THR A 1 89 ? -7.765 -2.997 -5.671 1.00 83.88 89 THR A O 1
ATOM 723 N N . ALA A 1 90 ? -8.725 -4.983 -6.097 1.00 84.69 90 ALA A N 1
ATOM 724 C CA . ALA A 1 90 ? -9.910 -4.758 -5.269 1.00 84.69 90 ALA A CA 1
ATOM 725 C C . ALA A 1 90 ? -9.562 -4.565 -3.781 1.00 84.69 90 ALA A C 1
ATOM 727 O O . ALA A 1 90 ? -10.116 -3.674 -3.137 1.00 84.69 90 ALA A O 1
ATOM 728 N N . ASP A 1 91 ? -8.605 -5.336 -3.248 1.00 91.19 91 ASP A N 1
ATOM 729 C CA . ASP A 1 91 ? -8.118 -5.171 -1.872 1.00 91.19 91 ASP A CA 1
ATOM 730 C C . ASP A 1 91 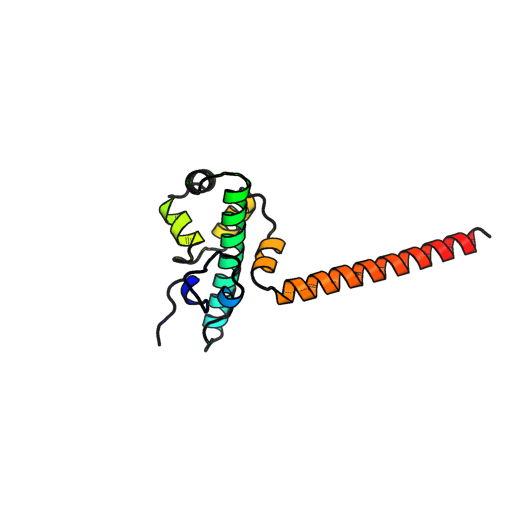? -7.528 -3.766 -1.658 1.00 91.19 91 ASP A C 1
ATOM 732 O O . ASP A 1 91 ? -7.800 -3.117 -0.646 1.00 91.19 91 ASP A O 1
ATOM 736 N N . LEU A 1 92 ? -6.743 -3.272 -2.622 1.00 88.31 92 LEU A N 1
ATOM 737 C CA . LEU A 1 92 ? -6.125 -1.946 -2.550 1.00 88.31 92 LEU A CA 1
ATOM 738 C C . LEU A 1 92 ? -7.170 -0.817 -2.619 1.00 88.31 92 LEU A C 1
ATOM 740 O O . LEU A 1 92 ? -7.103 0.118 -1.817 1.00 88.31 92 LEU A O 1
ATOM 744 N N . PHE A 1 93 ? -8.165 -0.928 -3.511 1.00 86.88 93 PHE A N 1
ATOM 745 C CA . PHE A 1 93 ? -9.301 0.007 -3.578 1.00 86.88 93 PHE A CA 1
ATOM 746 C C . PHE A 1 93 ? -10.069 0.057 -2.263 1.00 86.88 93 PHE A C 1
ATOM 748 O O . PHE A 1 93 ? -10.358 1.147 -1.762 1.00 86.88 93 PHE A O 1
ATOM 755 N N . LEU A 1 94 ? -10.351 -1.105 -1.676 1.00 91.44 94 LEU A N 1
ATOM 756 C CA . LEU A 1 94 ? -11.085 -1.194 -0.423 1.00 91.44 94 LEU A CA 1
ATOM 757 C C . LEU A 1 94 ? -10.332 -0.513 0.728 1.00 91.44 94 LEU A C 1
ATOM 759 O O . LEU A 1 94 ? -10.931 0.249 1.490 1.00 91.44 94 LEU A O 1
ATOM 763 N N . LEU A 1 95 ? -9.018 -0.730 0.835 1.00 92.94 95 LEU A N 1
ATOM 764 C CA . LEU A 1 95 ? -8.183 -0.109 1.868 1.00 92.94 95 LEU A CA 1
ATOM 765 C C . LEU A 1 95 ? -8.112 1.417 1.720 1.00 92.94 95 LEU A C 1
ATOM 767 O O . LEU A 1 95 ? -8.296 2.139 2.701 1.00 92.94 95 LEU A O 1
ATOM 771 N N . ILE A 1 96 ? -7.881 1.913 0.502 1.00 87.69 96 ILE A N 1
ATOM 772 C CA . ILE A 1 96 ? -7.804 3.353 0.224 1.00 87.69 96 ILE A CA 1
ATOM 773 C C . ILE A 1 96 ? -9.147 4.032 0.481 1.00 87.69 96 ILE A C 1
ATOM 775 O O . ILE A 1 96 ? -9.189 5.052 1.172 1.00 87.69 96 ILE A O 1
ATOM 779 N N . GLY A 1 97 ? -10.241 3.450 -0.019 1.00 88.56 97 GLY A N 1
ATOM 780 C CA . GLY A 1 97 ? -11.590 3.980 0.167 1.00 88.56 97 GLY A CA 1
ATOM 781 C C . GLY A 1 97 ? -11.987 4.035 1.641 1.00 88.56 97 GLY A C 1
ATOM 782 O O . GLY A 1 97 ? -12.438 5.073 2.125 1.00 88.56 97 GLY A O 1
ATOM 783 N N . THR A 1 98 ? -11.722 2.961 2.390 1.00 92.94 98 THR A N 1
ATOM 784 C CA . THR A 1 98 ? -12.051 2.881 3.824 1.00 92.94 98 THR A CA 1
ATOM 785 C C . THR A 1 98 ? -11.281 3.914 4.647 1.00 92.94 98 THR A C 1
ATOM 787 O O . THR A 1 98 ? -11.831 4.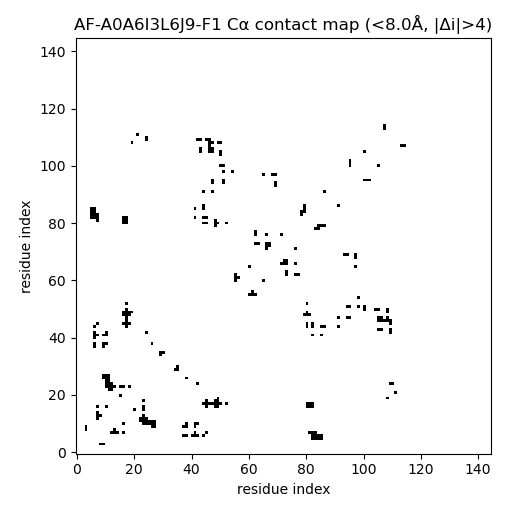521 5.566 1.00 92.94 98 THR A O 1
ATOM 790 N N . MET A 1 99 ? -10.017 4.168 4.300 1.00 91.88 99 MET A N 1
ATOM 791 C CA . MET A 1 99 ? -9.180 5.150 4.994 1.00 91.88 99 MET A CA 1
ATOM 792 C C . MET A 1 99 ? -9.371 6.588 4.482 1.00 91.88 99 MET A C 1
ATOM 794 O O . MET A 1 99 ? -8.827 7.521 5.081 1.00 91.88 99 MET A O 1
ATOM 798 N N . ARG A 1 100 ? -10.187 6.793 3.435 1.00 88.44 100 ARG A N 1
ATOM 799 C CA . ARG A 1 100 ? -10.369 8.078 2.733 1.00 88.44 100 ARG A CA 1
ATOM 800 C C . ARG A 1 100 ? -9.042 8.654 2.225 1.00 88.44 100 ARG A C 1
ATOM 802 O O . ARG A 1 100 ? -8.770 9.842 2.366 1.00 88.44 100 ARG A O 1
ATOM 809 N N . LEU A 1 101 ? -8.193 7.783 1.690 1.00 84.44 101 LEU A N 1
ATOM 810 C CA . LEU A 1 101 ? -6.896 8.142 1.121 1.00 84.44 101 LEU A CA 1
ATOM 811 C C . LEU A 1 101 ? -7.037 8.461 -0.372 1.00 84.44 101 LEU A C 1
ATOM 813 O O . LEU A 1 101 ? -7.982 8.022 -1.025 1.00 84.44 101 LEU A O 1
ATOM 817 N N . SER A 1 102 ? -6.077 9.198 -0.933 1.00 80.94 102 SER A N 1
ATOM 818 C CA . SER A 1 102 ? -6.017 9.441 -2.378 1.00 80.94 102 SER A CA 1
ATOM 819 C C . SER A 1 102 ? -5.108 8.428 -3.073 1.00 80.94 102 SER A C 1
ATOM 821 O O . SER A 1 102 ? -3.958 8.231 -2.678 1.00 80.94 102 SER A O 1
ATOM 823 N N . TRP A 1 103 ? -5.586 7.848 -4.176 1.00 71.75 103 TRP A N 1
ATOM 824 C CA . TRP A 1 103 ? -4.778 7.005 -5.064 1.00 71.75 103 TRP A CA 1
ATOM 825 C C . TRP A 1 103 ? -3.530 7.711 -5.587 1.00 71.75 103 TRP A C 1
ATOM 827 O O . TRP A 1 103 ? -2.466 7.102 -5.684 1.00 71.75 103 TRP A O 1
ATOM 837 N N . GLN A 1 104 ? -3.627 9.015 -5.854 1.00 71.19 104 GLN A N 1
ATOM 838 C CA . GLN A 1 104 ? -2.473 9.802 -6.275 1.00 71.19 104 GLN A CA 1
ATOM 839 C C . GLN A 1 104 ? -1.416 9.879 -5.171 1.00 71.19 104 GLN A C 1
ATOM 841 O O . GLN A 1 104 ? -0.227 9.827 -5.464 1.00 71.19 104 GLN A O 1
ATOM 846 N N . GLN A 1 105 ? -1.825 9.965 -3.900 1.00 70.25 105 GLN A N 1
ATOM 847 C CA . GLN A 1 105 ? -0.882 9.938 -2.780 1.00 70.25 105 GLN A CA 1
ATOM 848 C C . GLN A 1 105 ? -0.202 8.575 -2.659 1.00 70.25 105 GLN A C 1
ATOM 850 O O . GLN A 1 105 ? 0.971 8.533 -2.294 1.00 70.25 105 GLN A O 1
ATOM 855 N N . ALA A 1 106 ? -0.921 7.483 -2.952 1.00 69.56 106 ALA A N 1
ATOM 856 C CA . ALA A 1 106 ? -0.368 6.133 -2.906 1.00 69.56 106 ALA A CA 1
ATOM 857 C C . ALA A 1 106 ? 0.696 5.954 -3.987 1.00 69.56 106 ALA A C 1
ATOM 859 O O . ALA A 1 106 ? 1.803 5.555 -3.658 1.00 69.56 106 ALA A O 1
ATOM 860 N N . ALA A 1 107 ? 0.404 6.346 -5.230 1.00 67.56 107 ALA A N 1
ATOM 861 C CA . ALA A 1 107 ? 1.366 6.311 -6.332 1.00 67.56 107 ALA A CA 1
ATOM 862 C C . ALA A 1 107 ? 2.600 7.196 -6.061 1.00 67.56 107 ALA A C 1
ATOM 864 O O . ALA A 1 107 ? 3.729 6.782 -6.294 1.00 67.56 107 ALA A O 1
ATOM 865 N N . LEU A 1 108 ? 2.404 8.385 -5.480 1.00 65.31 108 LEU A N 1
ATOM 866 C CA . LEU A 1 108 ? 3.493 9.301 -5.110 1.00 65.31 108 LEU A CA 1
ATOM 867 C C . LEU A 1 108 ? 4.310 8.852 -3.891 1.00 65.31 108 LEU A C 1
ATOM 869 O O . LEU A 1 108 ? 5.359 9.430 -3.621 1.00 65.31 108 LEU A O 1
ATOM 873 N N . ALA A 1 109 ? 3.825 7.897 -3.097 1.00 64.50 109 ALA A N 1
ATOM 874 C CA . ALA A 1 109 ? 4.591 7.337 -1.983 1.00 64.50 109 ALA A CA 1
ATOM 875 C C . ALA A 1 109 ? 5.650 6.328 -2.457 1.00 64.50 109 ALA A C 1
ATOM 877 O O . ALA A 1 109 ? 6.558 6.006 -1.698 1.00 64.50 109 ALA A O 1
ATOM 878 N N . VAL A 1 110 ? 5.523 5.851 -3.695 1.00 63.12 110 VAL A N 1
ATOM 879 C CA . VAL A 1 110 ? 6.375 4.825 -4.300 1.00 63.12 110 VAL A CA 1
ATOM 880 C C . VAL A 1 110 ? 7.554 5.439 -5.054 1.00 63.12 110 VAL A C 1
ATOM 882 O O . VAL A 1 110 ? 8.554 4.778 -5.275 1.00 63.12 110 VAL A O 1
ATOM 885 N N . ASP A 1 111 ? 7.499 6.716 -5.418 1.00 58.50 111 ASP A N 1
ATOM 886 C CA . ASP A 1 111 ? 8.573 7.312 -6.205 1.00 58.50 111 ASP A CA 1
ATOM 887 C C . ASP A 1 111 ? 8.896 8.741 -5.717 1.00 58.50 111 ASP A C 1
ATOM 889 O O . ASP A 1 111 ? 8.109 9.677 -5.922 1.00 58.50 111 ASP A O 1
ATOM 893 N N . PRO A 1 112 ? 10.036 8.926 -5.017 1.00 51.72 112 PRO A N 1
ATOM 894 C CA . PRO A 1 112 ? 10.519 10.241 -4.607 1.00 51.72 112 PRO A CA 1
ATOM 895 C C . PRO A 1 112 ? 10.854 11.147 -5.798 1.00 51.72 112 PRO A C 1
ATOM 897 O O . PRO A 1 112 ? 10.689 12.361 -5.686 1.00 51.72 112 PRO A O 1
ATOM 900 N N . ASP A 1 113 ? 11.284 10.579 -6.924 1.00 51.31 113 ASP A N 1
ATOM 901 C CA . ASP A 1 113 ? 11.687 11.329 -8.112 1.00 51.31 113 ASP A CA 1
ATOM 902 C C . ASP A 1 113 ? 10.446 11.756 -8.916 1.00 51.31 113 ASP A C 1
ATOM 904 O O . ASP A 1 113 ? 10.371 12.901 -9.355 1.00 51.31 113 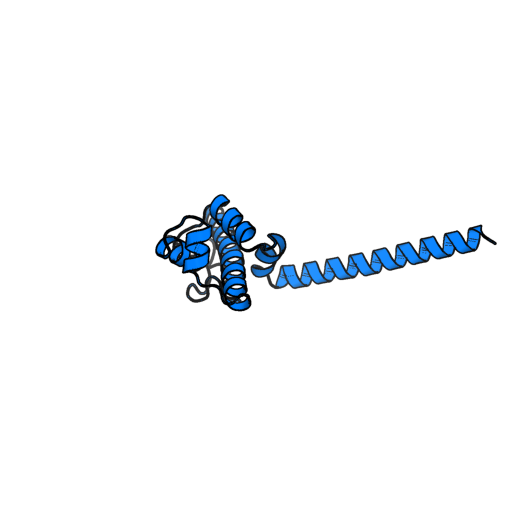ASP A O 1
ATOM 908 N N . VAL A 1 114 ? 9.380 10.945 -8.957 1.00 50.41 114 VAL A N 1
ATOM 909 C CA . VAL A 1 114 ? 8.053 11.380 -9.453 1.00 50.41 114 VAL A CA 1
ATOM 910 C C . VAL A 1 114 ? 7.433 12.444 -8.546 1.00 50.41 114 VAL A C 1
ATOM 912 O O . VAL A 1 114 ? 6.721 13.322 -9.033 1.00 50.41 114 VAL A O 1
ATOM 915 N N . ARG A 1 115 ? 7.702 12.435 -7.233 1.00 49.19 115 ARG A N 1
ATOM 916 C CA . ARG A 1 115 ? 7.310 13.547 -6.348 1.00 49.19 115 ARG A CA 1
ATOM 917 C C . ARG A 1 115 ? 8.004 14.847 -6.733 1.00 49.19 115 ARG A C 1
ATOM 919 O O . ARG A 1 115 ? 7.326 15.868 -6.806 1.00 49.19 115 ARG A O 1
ATOM 926 N N . VAL A 1 116 ? 9.311 14.821 -6.981 1.00 50.31 116 VAL A N 1
ATOM 927 C CA . VAL A 1 116 ? 10.068 16.008 -7.407 1.00 50.31 116 VAL A CA 1
ATOM 928 C C . VAL A 1 116 ? 9.601 16.472 -8.787 1.00 50.31 116 VAL A C 1
ATOM 930 O O . VAL A 1 116 ? 9.293 17.649 -8.953 1.00 50.31 116 VAL A O 1
ATOM 933 N N . GLU A 1 117 ? 9.446 15.556 -9.740 1.00 50.22 117 GLU A N 1
ATOM 934 C CA . GLU A 1 117 ? 9.045 15.867 -11.115 1.00 50.22 117 GLU A CA 1
ATOM 935 C C . GLU A 1 117 ? 7.598 16.376 -11.198 1.00 50.22 117 GLU A C 1
ATOM 937 O O . GLU A 1 117 ? 7.304 17.335 -11.913 1.00 50.22 117 GLU A O 1
ATOM 942 N N . LYS A 1 118 ? 6.678 15.803 -10.411 1.00 54.12 118 LYS A N 1
ATOM 943 C CA . LYS A 1 118 ? 5.289 16.271 -10.334 1.00 54.12 118 LYS A CA 1
ATOM 944 C C . LYS A 1 118 ? 5.174 17.604 -9.600 1.00 54.12 118 LYS A C 1
ATOM 946 O O . LYS A 1 118 ? 4.459 18.474 -10.076 1.00 54.12 118 LYS A O 1
ATOM 951 N N . LEU A 1 119 ? 5.897 17.812 -8.495 1.00 52.97 119 LEU A N 1
ATOM 952 C CA . LEU A 1 119 ? 5.942 19.121 -7.826 1.00 52.97 119 LEU A CA 1
ATOM 953 C C . LEU A 1 119 ? 6.536 20.198 -8.741 1.00 52.97 119 LEU A C 1
ATOM 955 O O . LEU A 1 119 ? 6.058 21.331 -8.744 1.00 52.97 119 LEU A O 1
ATOM 959 N N . ARG A 1 120 ? 7.541 19.839 -9.546 1.00 53.38 120 ARG A N 1
ATOM 960 C CA . ARG A 1 120 ? 8.132 20.715 -10.560 1.00 53.38 120 ARG A CA 1
ATOM 961 C C . ARG A 1 120 ? 7.134 21.034 -11.674 1.00 53.38 120 ARG A C 1
ATOM 963 O O . ARG A 1 120 ? 6.971 22.204 -11.999 1.00 53.38 120 ARG A O 1
ATOM 970 N N . ARG A 1 121 ? 6.405 20.039 -12.192 1.00 53.81 121 ARG A N 1
ATOM 971 C CA . ARG A 1 121 ? 5.324 20.240 -13.176 1.00 53.81 121 ARG A CA 1
ATOM 972 C C . ARG A 1 121 ? 4.162 21.069 -12.628 1.00 53.81 121 ARG A C 1
ATOM 974 O O . ARG A 1 121 ? 3.728 21.993 -13.299 1.00 53.81 121 ARG A O 1
ATOM 981 N N . ASP A 1 122 ? 3.700 20.801 -11.410 1.00 61.88 122 ASP A N 1
ATOM 982 C CA . ASP A 1 122 ? 2.606 21.546 -10.768 1.00 61.88 122 ASP A CA 1
ATOM 983 C C . ASP A 1 122 ? 3.005 22.992 -10.437 1.00 61.88 122 ASP A C 1
ATOM 985 O O . ASP A 1 122 ? 2.144 23.869 -10.328 1.00 61.88 122 ASP A O 1
ATOM 989 N N . ARG A 1 123 ? 4.302 23.248 -10.234 1.00 61.25 123 ARG A N 1
ATOM 990 C CA . ARG A 1 123 ? 4.856 24.596 -10.095 1.00 61.25 123 ARG A CA 1
ATOM 991 C C . ARG A 1 123 ? 4.903 25.310 -11.446 1.00 61.25 123 ARG A C 1
ATOM 993 O O . ARG A 1 123 ? 4.349 26.397 -11.543 1.00 61.25 123 ARG A O 1
ATOM 1000 N N . LEU A 1 124 ? 5.468 24.671 -12.471 1.00 54.19 124 LEU A N 1
ATOM 1001 C CA . LEU A 1 124 ? 5.537 25.212 -13.834 1.00 54.19 124 LEU A CA 1
ATOM 1002 C C . LEU A 1 124 ? 4.144 25.517 -14.400 1.00 54.19 124 LEU A C 1
ATOM 1004 O O . LEU A 1 124 ? 3.929 26.573 -14.981 1.00 54.19 124 LEU A O 1
ATOM 1008 N N . LEU A 1 125 ? 3.168 24.635 -14.170 1.00 52.97 125 LEU A N 1
ATOM 1009 C CA . LEU A 1 125 ? 1.787 24.844 -14.602 1.00 52.97 125 LEU A CA 1
ATOM 1010 C C . LEU A 1 125 ? 1.132 26.026 -13.871 1.00 52.97 125 LEU A C 1
ATOM 1012 O O . LEU A 1 125 ? 0.383 26.785 -14.476 1.00 52.97 125 LEU A O 1
ATOM 1016 N N . ARG A 1 126 ? 1.414 26.207 -12.575 1.00 66.81 126 ARG A N 1
ATOM 1017 C CA . ARG A 1 126 ? 0.914 27.357 -11.803 1.00 66.81 126 ARG A CA 1
ATOM 1018 C C . ARG A 1 126 ? 1.550 28.678 -12.221 1.00 66.81 126 ARG A C 1
ATOM 1020 O O . ARG A 1 126 ? 0.863 29.693 -12.200 1.00 66.81 126 ARG A O 1
ATOM 1027 N N . GLU A 1 127 ? 2.836 28.666 -12.555 1.00 71.44 127 GLU A N 1
ATOM 1028 C CA . GLU A 1 127 ? 3.548 29.832 -13.089 1.00 71.44 127 GLU A CA 1
ATOM 1029 C C . GLU A 1 127 ? 2.970 30.213 -14.463 1.00 71.44 127 GLU A C 1
ATOM 1031 O O . GLU A 1 127 ? 2.518 31.343 -14.625 1.00 71.44 127 GLU A O 1
ATOM 1036 N N . TYR A 1 128 ? 2.809 29.245 -15.369 1.00 58.53 128 TYR A N 1
ATOM 1037 C CA . TYR A 1 128 ? 2.177 29.453 -16.676 1.00 58.53 128 TYR A CA 1
ATOM 1038 C C . TYR A 1 128 ? 0.746 30.010 -16.574 1.00 58.53 128 TYR A C 1
ATOM 1040 O O . TYR A 1 128 ? 0.411 31.008 -17.205 1.00 58.53 128 TYR A O 1
ATOM 1048 N N . LEU A 1 129 ? -0.103 29.418 -15.726 1.00 70.56 129 LEU A N 1
ATOM 1049 C CA . LEU A 1 129 ? -1.479 29.894 -15.546 1.00 70.56 129 LEU A CA 1
ATOM 1050 C C . LEU A 1 129 ? -1.550 31.313 -14.963 1.00 70.56 129 LEU A C 1
ATOM 1052 O O . LEU A 1 129 ? -2.499 32.031 -15.259 1.00 70.56 129 LEU A O 1
ATOM 1056 N N . ARG A 1 130 ? -0.574 31.727 -14.142 1.00 80.25 130 ARG A N 1
ATOM 1057 C CA . ARG A 1 130 ? -0.485 33.111 -13.645 1.00 80.25 130 ARG A CA 1
ATOM 1058 C C . ARG A 1 130 ? -0.111 34.092 -14.748 1.00 80.25 130 ARG A C 1
ATOM 1060 O O . ARG A 1 130 ? -0.688 35.172 -14.794 1.00 80.25 130 ARG A O 1
ATOM 1067 N N . GLU A 1 131 ? 0.837 33.726 -15.604 1.00 78.75 131 GLU A N 1
ATOM 1068 C CA . GLU A 1 131 ? 1.261 34.559 -16.733 1.00 78.75 131 GLU A CA 1
ATOM 1069 C C . GLU A 1 131 ? 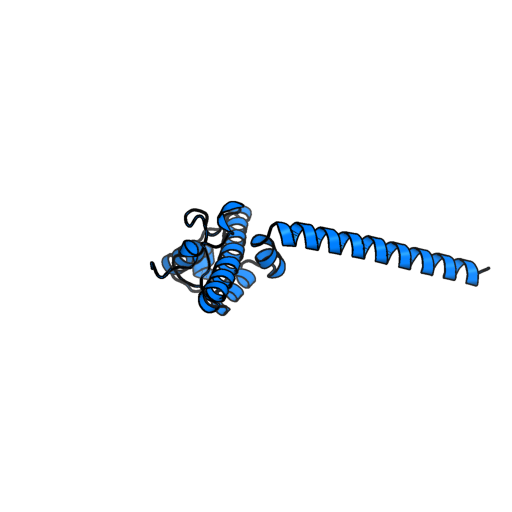0.119 34.755 -17.736 1.00 78.75 131 GLU A C 1
ATOM 1071 O O . GLU A 1 131 ? -0.175 35.884 -18.123 1.00 78.75 131 GLU A O 1
ATOM 1076 N N . GLU A 1 132 ? -0.598 33.683 -18.079 1.00 74.31 132 GLU A N 1
ATOM 1077 C CA . GLU A 1 132 ? -1.779 33.761 -18.947 1.00 74.31 132 GLU A CA 1
ATOM 1078 C C . GLU A 1 132 ? -2.889 34.630 -18.336 1.00 74.31 132 GLU A C 1
ATOM 1080 O O . GLU A 1 132 ? -3.509 35.425 -19.044 1.00 74.31 132 GLU A O 1
ATOM 1085 N N . LEU A 1 133 ? -3.118 34.543 -17.019 1.00 78.25 133 LEU A N 1
ATOM 1086 C CA . LEU A 1 133 ? -4.101 35.398 -16.345 1.00 78.25 133 LEU A CA 1
ATOM 1087 C C . LEU A 1 133 ? -3.720 36.881 -16.440 1.00 78.25 133 LEU A C 1
ATOM 1089 O O . LEU A 1 133 ? -4.562 37.700 -16.797 1.00 78.25 133 LEU A O 1
ATOM 1093 N N . ALA A 1 134 ? -2.451 37.213 -16.187 1.00 84.44 134 ALA A N 1
ATOM 1094 C CA . ALA A 1 134 ? -1.953 38.585 -16.261 1.00 84.44 134 ALA A CA 1
ATOM 1095 C C . ALA A 1 134 ? -2.072 39.165 -17.683 1.00 84.44 134 ALA A C 1
ATOM 1097 O O . ALA A 1 134 ? -2.466 40.318 -17.860 1.00 84.44 134 ALA A O 1
ATOM 1098 N N . LEU A 1 135 ? -1.799 38.353 -18.709 1.00 80.19 135 LEU A N 1
ATOM 1099 C CA . LEU A 1 135 ? -1.967 38.744 -20.112 1.00 80.19 135 LEU A CA 1
ATOM 1100 C C . LEU A 1 135 ? -3.436 38.997 -20.470 1.00 80.19 135 LEU A C 1
ATOM 1102 O O . LEU A 1 135 ? -3.747 39.913 -21.236 1.00 80.19 135 LEU A O 1
ATOM 1106 N N . VAL A 1 136 ? -4.356 38.194 -19.934 1.00 78.38 136 VAL A N 1
ATOM 1107 C CA . VAL A 1 136 ? -5.797 38.395 -20.127 1.00 78.38 136 VAL A CA 1
ATOM 1108 C C . VAL A 1 136 ? -6.266 39.669 -19.424 1.00 78.38 136 VAL A C 1
ATOM 1110 O O . VAL A 1 136 ? -6.969 40.468 -20.043 1.00 78.38 136 VAL A O 1
ATOM 1113 N N . GLU A 1 137 ? -5.842 39.903 -18.183 1.00 83.00 137 GLU A N 1
ATOM 1114 C CA . GLU A 1 137 ? -6.156 41.120 -17.425 1.00 83.00 137 GLU A CA 1
ATOM 1115 C C . GLU A 1 137 ? -5.647 42.381 -18.138 1.00 83.00 137 GLU A C 1
ATOM 1117 O O . GLU A 1 137 ? -6.397 43.343 -18.311 1.00 83.00 137 GLU A O 1
ATOM 1122 N N . GLU A 1 138 ? -4.416 42.366 -18.653 1.00 81.12 138 GLU A N 1
ATOM 1123 C CA . GLU A 1 138 ? -3.859 43.496 -19.402 1.00 81.12 138 GLU A CA 1
ATOM 1124 C C . GLU A 1 138 ? -4.638 43.769 -20.700 1.00 81.12 138 GLU A C 1
ATOM 1126 O O . GLU A 1 138 ? -4.885 44.923 -21.065 1.00 81.12 138 GLU A O 1
ATOM 1131 N N . ARG A 1 139 ? -5.081 42.714 -21.395 1.00 74.12 139 ARG A N 1
ATOM 1132 C CA . ARG A 1 139 ? -5.919 42.840 -22.599 1.00 74.12 139 ARG A CA 1
ATOM 1133 C C . ARG A 1 139 ? -7.307 43.398 -22.299 1.00 74.12 139 ARG A C 1
ATOM 1135 O O . ARG A 1 139 ? -7.847 44.104 -23.150 1.00 74.12 139 ARG A O 1
ATOM 1142 N N . ILE A 1 140 ? -7.879 43.085 -21.138 1.00 78.44 140 ILE A N 1
ATOM 1143 C CA . ILE A 1 140 ? -9.157 43.648 -20.683 1.00 78.44 140 ILE A CA 1
ATOM 1144 C C . ILE A 1 140 ? -8.980 45.144 -20.405 1.00 78.44 140 ILE A C 1
ATOM 1146 O O . ILE A 1 140 ? -9.676 45.954 -21.011 1.00 78.44 140 ILE A O 1
ATOM 1150 N N . VAL A 1 141 ? -7.964 45.526 -19.624 1.00 76.69 141 VAL A N 1
ATOM 1151 C CA . VAL A 1 141 ? -7.667 46.936 -19.306 1.00 76.69 141 VAL A CA 1
ATOM 1152 C C . VAL A 1 141 ? -7.391 47.772 -20.562 1.00 76.69 141 VAL A C 1
ATOM 1154 O O . VAL A 1 141 ? -7.806 48.925 -20.643 1.00 76.69 141 VAL A O 1
ATOM 1157 N N . ARG A 1 142 ? -6.712 47.208 -21.570 1.00 73.81 142 ARG A N 1
ATOM 1158 C CA . ARG A 1 142 ? -6.468 47.888 -22.856 1.00 73.81 142 ARG A CA 1
ATOM 1159 C C . ARG A 1 142 ? -7.712 48.006 -23.744 1.00 73.81 142 ARG A C 1
ATOM 1161 O O . ARG A 1 142 ? -7.703 48.840 -24.636 1.00 73.81 142 ARG A O 1
ATOM 1168 N N . ARG A 1 143 ? -8.736 47.169 -23.551 1.00 62.75 143 ARG A N 1
A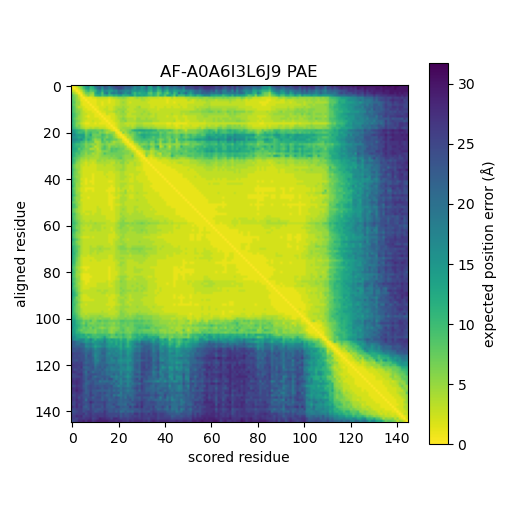TOM 1169 C CA . ARG A 1 143 ? -10.021 47.253 -24.273 1.00 62.75 143 ARG A CA 1
ATOM 1170 C C . ARG A 1 143 ? -11.014 48.215 -23.625 1.00 62.75 143 ARG A C 1
ATOM 1172 O O . ARG A 1 143 ? -11.935 48.652 -24.303 1.00 62.75 143 ARG A O 1
ATOM 1179 N N . GLU A 1 144 ? -10.846 48.498 -22.338 1.00 59.12 144 GLU A N 1
ATOM 1180 C CA . GLU A 1 144 ? -11.680 49.429 -21.564 1.00 59.12 144 GLU A CA 1
ATOM 1181 C C . GLU A 1 144 ? -11.139 50.875 -21.562 1.00 59.12 144 GLU A C 1
ATOM 1183 O O . GLU A 1 144 ? -11.729 51.750 -20.929 1.00 59.12 144 GLU A O 1
ATOM 1188 N N . ARG A 1 145 ? -10.035 51.132 -22.276 1.00 51.50 145 ARG A N 1
ATOM 1189 C CA . ARG A 1 145 ? -9.501 52.467 -22.594 1.00 51.50 145 ARG A CA 1
ATOM 1190 C C . ARG A 1 145 ? -9.775 52.818 -24.048 1.00 51.50 145 ARG A C 1
ATOM 1192 O O . ARG A 1 145 ? -10.026 54.016 -24.297 1.00 51.50 145 ARG A O 1
#